Protein AF-A0A8T7GVC3-F1 (afdb_monomer_lite)

Sequence (74 aa):
MSRAETEGTLESEATRRGLQGIVEELRRHGIHADVERDPLRGGSDIYIDLNDLDKLDRLCSEKRLSPEAQRLLC

Radius of gyration: 15.22 Å; chains: 1; bounding box: 40×24×43 Å

pLDDT: mean 85.78, std 16.06, range [36.62, 97.31]

Structure (mmCIF, N/CA/C/O backbone):
data_AF-A0A8T7GVC3-F1
#
_entry.id   AF-A0A8T7GVC3-F1
#
loop_
_atom_site.group_PDB
_atom_site.id
_atom_site.type_symbol
_atom_site.label_atom_id
_atom_site.label_alt_id
_atom_site.label_comp_id
_atom_site.label_asym_id
_atom_site.label_entity_id
_atom_site.label_seq_id
_atom_site.pdbx_PDB_ins_code
_atom_site.Cartn_x
_atom_site.Cartn_y
_atom_site.Cartn_z
_atom_site.occupancy
_atom_site.B_iso_or_equiv
_atom_site.auth_seq_id
_atom_site.auth_comp_id
_atom_site.auth_asym_id
_atom_site.auth_atom_id
_atom_site.pdbx_PDB_model_num
ATOM 1 N N . MET A 1 1 ? 29.270 15.547 -29.091 1.00 36.62 1 MET A N 1
ATOM 2 C CA . MET A 1 1 ? 28.243 15.057 -30.031 1.00 36.62 1 MET A CA 1
ATOM 3 C C . MET A 1 1 ? 27.149 14.399 -29.217 1.00 36.62 1 MET A C 1
ATOM 5 O O . MET A 1 1 ? 27.463 13.602 -28.344 1.00 36.62 1 MET A O 1
ATOM 9 N N . SER A 1 2 ? 25.918 14.846 -29.446 1.00 53.41 2 SER A N 1
ATOM 10 C CA . SER A 1 2 ? 24.691 14.501 -28.734 1.00 53.41 2 SER A CA 1
ATOM 11 C C . SER A 1 2 ? 24.383 13.008 -28.739 1.00 53.41 2 SER A C 1
ATOM 13 O O . SER A 1 2 ? 24.574 12.347 -29.758 1.00 53.41 2 SER A O 1
ATOM 15 N N . ARG A 1 3 ? 23.781 12.521 -27.652 1.00 44.34 3 ARG A N 1
ATOM 16 C CA . ARG A 1 3 ? 22.814 11.427 -27.738 1.00 44.34 3 ARG A CA 1
ATOM 17 C C . ARG A 1 3 ? 21.791 11.559 -26.613 1.00 44.34 3 ARG A C 1
ATOM 19 O O . ARG A 1 3 ? 22.054 11.223 -25.465 1.00 44.34 3 ARG A O 1
ATOM 26 N N . ALA A 1 4 ? 20.666 12.166 -26.970 1.00 65.69 4 ALA A N 1
ATOM 27 C CA . ALA A 1 4 ? 19.440 12.174 -26.197 1.00 65.69 4 ALA A CA 1
ATOM 28 C C . ALA A 1 4 ? 18.632 10.944 -26.625 1.00 65.69 4 ALA A C 1
ATOM 30 O O . ALA A 1 4 ? 18.083 10.944 -27.717 1.00 65.69 4 ALA A O 1
ATOM 31 N N . GLU A 1 5 ? 18.631 9.903 -25.796 1.00 43.19 5 GLU A N 1
ATOM 32 C CA . GLU A 1 5 ? 17.751 8.724 -25.840 1.00 43.19 5 GLU A CA 1
ATOM 33 C C . GLU A 1 5 ? 17.705 8.281 -24.359 1.00 43.19 5 GLU A C 1
ATOM 35 O O . GLU A 1 5 ? 18.724 7.879 -23.811 1.00 43.19 5 GLU A O 1
ATOM 40 N N . THR A 1 6 ? 16.648 8.429 -23.561 1.00 44.72 6 THR A N 1
ATOM 41 C CA . THR A 1 6 ? 15.320 7.838 -23.735 1.00 44.72 6 THR A CA 1
ATOM 42 C C . THR A 1 6 ? 14.401 8.458 -22.671 1.00 44.72 6 THR A C 1
ATOM 44 O O . THR A 1 6 ? 14.702 8.362 -21.481 1.00 44.72 6 THR A O 1
ATOM 47 N N . GLU A 1 7 ? 13.277 9.061 -23.063 1.00 44.94 7 GLU A N 1
ATOM 48 C CA . GLU A 1 7 ? 12.130 9.293 -22.171 1.00 44.94 7 GLU A CA 1
ATOM 49 C C . GLU A 1 7 ? 11.468 7.940 -21.861 1.00 44.94 7 GLU A C 1
ATOM 51 O O . GLU A 1 7 ? 10.392 7.608 -22.341 1.00 44.94 7 GLU A O 1
ATOM 56 N N . GLY A 1 8 ? 12.159 7.098 -21.102 1.00 47.75 8 GLY A N 1
ATOM 57 C CA . GLY A 1 8 ? 11.508 6.106 -20.264 1.00 47.75 8 GLY A CA 1
ATOM 58 C C . GLY A 1 8 ? 11.577 6.688 -18.871 1.00 47.75 8 GLY A C 1
ATOM 59 O O . GLY A 1 8 ? 12.673 7.035 -18.440 1.00 47.75 8 GLY A O 1
ATOM 60 N N . THR A 1 9 ? 10.448 6.865 -18.190 1.00 55.09 9 THR A N 1
ATOM 61 C CA . THR A 1 9 ? 10.413 7.325 -16.800 1.00 55.09 9 THR A CA 1
ATOM 62 C C . THR A 1 9 ? 11.333 6.409 -15.991 1.00 55.09 9 THR A C 1
ATOM 64 O O . THR A 1 9 ? 10.976 5.273 -15.680 1.00 55.09 9 THR A O 1
ATOM 67 N N . LEU A 1 10 ? 12.574 6.843 -15.754 1.00 59.88 10 LEU A N 1
ATOM 68 C CA . LEU A 1 10 ? 13.531 6.114 -14.939 1.00 59.88 10 LEU A CA 1
ATOM 69 C C . LEU A 1 10 ? 13.030 6.290 -13.517 1.00 59.88 10 LEU A C 1
ATOM 71 O O . LEU A 1 10 ? 13.364 7.260 -12.840 1.00 59.88 10 LEU A O 1
ATOM 75 N N . GLU A 1 11 ? 12.136 5.396 -13.104 1.00 69.62 11 GLU A N 1
ATOM 76 C CA . GLU A 1 11 ? 11.755 5.292 -11.712 1.00 69.62 11 GLU A CA 1
ATOM 77 C C . GLU A 1 11 ? 13.039 5.157 -10.896 1.00 69.62 11 GLU A C 1
ATOM 79 O O . GLU A 1 11 ? 13.876 4.286 -11.154 1.00 69.62 11 GLU A O 1
ATOM 84 N N . SER A 1 12 ? 13.219 6.062 -9.939 1.00 77.31 12 SER A N 1
ATOM 85 C CA . SER A 1 12 ? 14.393 6.004 -9.088 1.00 77.31 12 SER A CA 1
ATOM 86 C C . SER A 1 12 ? 14.327 4.744 -8.226 1.00 77.31 12 SER A C 1
ATOM 88 O O . SER A 1 12 ? 13.265 4.376 -7.722 1.00 77.31 12 SER A O 1
ATOM 90 N N . GLU A 1 13 ? 15.469 4.104 -7.982 1.00 79.00 13 GLU A N 1
ATOM 91 C CA . GLU A 1 13 ? 15.529 2.980 -7.040 1.00 79.00 13 GLU A CA 1
ATOM 92 C C . GLU A 1 13 ? 15.015 3.374 -5.644 1.00 79.00 13 GLU A C 1
ATOM 94 O O . GLU A 1 13 ? 14.486 2.534 -4.919 1.00 79.00 13 GLU A O 1
ATOM 99 N N . ALA A 1 14 ? 15.132 4.656 -5.279 1.00 77.44 14 ALA A N 1
ATOM 100 C CA . ALA A 1 14 ? 14.589 5.199 -4.040 1.00 77.44 14 ALA A CA 1
ATOM 101 C C . ALA A 1 14 ? 13.053 5.138 -4.001 1.00 77.44 14 ALA A C 1
ATOM 103 O O . ALA A 1 14 ? 12.494 4.746 -2.981 1.00 77.44 14 ALA A O 1
ATOM 104 N N . THR A 1 15 ? 12.380 5.456 -5.112 1.00 85.06 15 THR A N 1
ATOM 105 C CA . THR A 1 15 ? 10.918 5.350 -5.245 1.00 85.06 15 THR A CA 1
ATOM 106 C C . THR A 1 15 ? 10.470 3.911 -5.027 1.00 85.06 15 THR A C 1
ATOM 108 O O . THR A 1 15 ? 9.651 3.649 -4.148 1.00 85.06 15 THR A O 1
ATOM 111 N N . ARG A 1 16 ? 11.087 2.964 -5.740 1.00 86.12 16 ARG A N 1
ATOM 112 C CA . ARG A 1 16 ? 10.742 1.545 -5.623 1.00 86.12 16 ARG A CA 1
ATOM 113 C C . ARG A 1 16 ? 10.965 1.002 -4.210 1.00 86.12 16 ARG A C 1
ATOM 115 O O . ARG A 1 16 ? 10.142 0.239 -3.712 1.00 86.12 16 ARG A O 1
ATOM 122 N N . ARG A 1 17 ? 12.059 1.401 -3.551 1.00 87.44 17 ARG A N 1
ATOM 123 C CA . ARG A 1 17 ? 12.336 1.025 -2.153 1.00 87.44 17 ARG A CA 1
ATOM 124 C C . ARG A 1 17 ? 11.311 1.607 -1.179 1.00 87.44 17 ARG A C 1
ATOM 126 O O . ARG A 1 17 ? 10.921 0.907 -0.251 1.00 87.44 17 ARG A O 1
ATOM 133 N N . GLY A 1 18 ? 10.863 2.845 -1.396 1.00 91.00 18 GLY A N 1
ATOM 134 C CA . GLY A 1 18 ? 9.790 3.456 -0.604 1.00 91.00 18 GLY A CA 1
ATOM 135 C C . GLY A 1 18 ? 8.490 2.654 -0.702 1.00 91.00 18 GLY A C 1
ATOM 136 O O . GLY A 1 18 ? 7.937 2.242 0.315 1.00 91.00 18 GLY A O 1
ATOM 137 N N . LEU A 1 19 ? 8.070 2.315 -1.927 1.00 92.88 19 LEU A N 1
ATOM 138 C CA . LEU A 1 19 ? 6.883 1.479 -2.159 1.00 92.88 19 LEU A CA 1
ATOM 139 C C . LEU A 1 19 ? 7.018 0.088 -1.521 1.00 92.88 19 LEU A C 1
ATOM 141 O O . LEU A 1 19 ? 6.069 -0.409 -0.918 1.00 92.88 19 LEU A O 1
ATOM 145 N N . GLN A 1 20 ? 8.205 -0.527 -1.593 1.00 94.31 20 GLN A N 1
ATOM 146 C CA . GLN A 1 20 ? 8.469 -1.807 -0.927 1.00 94.31 20 GLN A CA 1
ATOM 147 C C . GLN A 1 20 ? 8.316 -1.714 0.594 1.00 94.31 20 GLN A C 1
ATOM 149 O O . GLN A 1 20 ? 7.700 -2.597 1.185 1.00 94.31 20 GLN A O 1
ATOM 154 N N . GLY A 1 21 ? 8.808 -0.642 1.221 1.00 95.88 21 GLY A N 1
ATOM 155 C CA . GLY A 1 21 ? 8.642 -0.426 2.661 1.00 95.88 21 GLY A CA 1
ATOM 156 C C . GLY A 1 21 ? 7.172 -0.319 3.077 1.00 95.88 21 GLY A C 1
ATOM 157 O O . GLY A 1 21 ? 6.767 -0.902 4.085 1.00 95.88 21 GLY A O 1
ATOM 158 N N . ILE A 1 22 ? 6.354 0.354 2.263 1.00 95.94 22 ILE A N 1
ATOM 159 C CA . ILE A 1 22 ? 4.903 0.444 2.475 1.00 95.94 22 ILE A CA 1
ATOM 160 C C . ILE A 1 22 ? 4.253 -0.940 2.338 1.00 95.94 22 ILE A C 1
ATOM 162 O O . ILE A 1 22 ? 3.460 -1.335 3.189 1.00 95.94 22 ILE A O 1
ATOM 166 N N . VAL A 1 23 ? 4.619 -1.723 1.321 1.00 96.88 23 VAL A N 1
ATOM 167 C CA . VAL A 1 23 ? 4.097 -3.088 1.143 1.00 96.88 23 VAL A CA 1
ATOM 168 C C . VAL A 1 23 ? 4.473 -4.007 2.308 1.00 96.88 23 VAL A C 1
ATOM 170 O O . VAL A 1 23 ? 3.632 -4.765 2.793 1.00 96.88 23 VAL A O 1
ATOM 173 N N . GLU A 1 24 ? 5.704 -3.935 2.811 1.00 97.19 24 GLU A N 1
ATOM 174 C CA . GLU A 1 24 ? 6.122 -4.689 3.998 1.00 97.19 24 GLU A CA 1
ATOM 175 C C . GLU A 1 24 ? 5.323 -4.294 5.246 1.00 97.19 24 GLU A C 1
ATOM 177 O O . GLU A 1 24 ? 4.973 -5.143 6.070 1.00 97.19 24 GLU A O 1
ATOM 182 N N . GLU A 1 25 ? 4.999 -3.011 5.400 1.00 97.31 25 GLU A N 1
ATOM 183 C CA . GLU A 1 25 ? 4.104 -2.541 6.453 1.00 97.31 25 GLU A CA 1
ATOM 184 C C . GLU A 1 25 ? 2.687 -3.108 6.312 1.00 97.31 25 GLU A C 1
ATOM 186 O O . GLU A 1 25 ? 2.177 -3.694 7.270 1.00 97.31 25 GLU A O 1
ATOM 191 N N . LEU A 1 26 ? 2.080 -3.020 5.127 1.00 96.50 26 LEU A N 1
ATOM 192 C CA . LEU A 1 26 ? 0.754 -3.585 4.858 1.00 96.50 26 LEU A CA 1
ATOM 193 C C . LEU A 1 26 ? 0.706 -5.087 5.176 1.00 96.50 26 LEU A C 1
ATOM 195 O O . LEU A 1 26 ? -0.188 -5.554 5.890 1.00 96.50 26 LEU A O 1
ATOM 199 N N . ARG A 1 27 ? 1.731 -5.837 4.760 1.00 96.75 27 ARG A N 1
ATOM 200 C CA . ARG A 1 27 ? 1.866 -7.271 5.056 1.00 96.75 27 ARG A CA 1
ATOM 201 C C . ARG A 1 27 ? 1.955 -7.566 6.551 1.00 96.75 27 ARG A C 1
ATOM 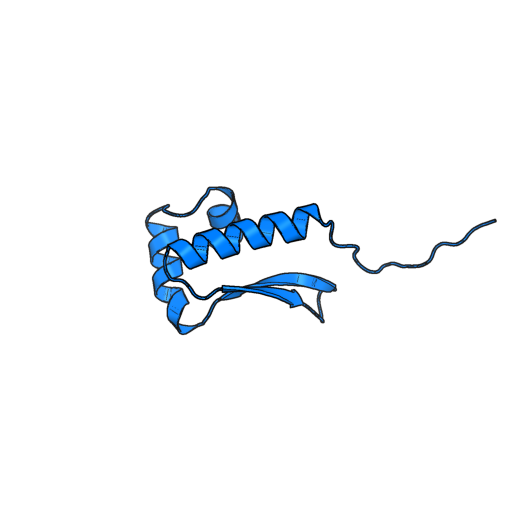203 O O . ARG A 1 27 ? 1.375 -8.552 7.004 1.00 96.75 27 ARG A O 1
ATOM 210 N N . ARG A 1 28 ? 2.600 -6.708 7.354 1.00 97.00 28 ARG A N 1
ATOM 211 C CA . ARG A 1 28 ? 2.617 -6.844 8.828 1.00 97.00 28 ARG A CA 1
ATOM 212 C C . ARG A 1 28 ? 1.239 -6.661 9.461 1.00 97.00 28 ARG A C 1
ATOM 214 O O . ARG A 1 28 ? 0.974 -7.241 10.511 1.00 97.00 28 ARG A O 1
ATOM 221 N N . HIS A 1 29 ? 0.347 -5.917 8.814 1.00 95.38 29 HIS A N 1
ATOM 222 C CA . HIS A 1 29 ? -1.062 -5.831 9.198 1.00 95.38 29 HIS A CA 1
ATOM 223 C C . HIS A 1 29 ? -1.926 -6.952 8.595 1.00 95.38 29 HIS A C 1
ATOM 225 O O . HIS A 1 29 ? -3.142 -6.998 8.813 1.00 95.38 29 HIS A O 1
ATOM 231 N N . GLY A 1 30 ? -1.310 -7.896 7.881 1.00 95.75 30 GLY A N 1
ATOM 232 C CA . GLY A 1 30 ? -1.980 -8.998 7.203 1.00 95.75 30 GLY A CA 1
ATOM 233 C C . GLY A 1 30 ? -2.842 -8.527 6.036 1.00 95.75 30 GLY A C 1
ATOM 234 O O . GLY A 1 30 ? -3.953 -9.031 5.904 1.00 95.75 30 GLY A O 1
ATOM 235 N N . ILE A 1 31 ? -2.377 -7.515 5.300 1.00 97.25 31 ILE A N 1
ATOM 236 C CA . ILE A 1 31 ? -2.902 -7.113 3.991 1.00 97.25 31 ILE A CA 1
ATOM 237 C C . ILE A 1 31 ? -1.987 -7.712 2.924 1.00 97.25 31 ILE A C 1
ATOM 239 O O . ILE A 1 31 ? -0.763 -7.560 2.993 1.00 97.25 31 ILE A O 1
ATOM 243 N N . HIS A 1 32 ? -2.570 -8.381 1.939 1.00 97.00 32 HIS A N 1
ATOM 244 C CA . HIS A 1 32 ? -1.853 -8.887 0.780 1.00 97.00 32 HIS A CA 1
ATOM 245 C C . HIS A 1 32 ? -1.642 -7.735 -0.198 1.00 97.00 32 HIS A C 1
ATOM 247 O O . HIS A 1 32 ? -2.589 -7.192 -0.764 1.00 97.00 32 HIS A O 1
ATOM 253 N N . ALA A 1 33 ? -0.383 -7.334 -0.347 1.00 95.69 33 ALA A N 1
ATOM 254 C CA . ALA A 1 33 ? 0.020 -6.278 -1.258 1.00 95.69 33 ALA A CA 1
ATOM 255 C C . ALA A 1 33 ? 1.350 -6.618 -1.928 1.00 95.69 33 ALA A C 1
ATOM 257 O O . ALA A 1 33 ? 2.186 -7.296 -1.321 1.00 95.69 33 ALA A O 1
ATOM 258 N N . ASP A 1 34 ? 1.560 -6.105 -3.135 1.00 95.12 34 ASP A N 1
ATOM 259 C CA . ASP A 1 34 ? 2.758 -6.284 -3.952 1.00 95.12 34 ASP A CA 1
ATOM 260 C C . ASP A 1 34 ? 3.136 -4.982 -4.662 1.00 95.12 34 ASP A C 1
ATOM 262 O O . ASP A 1 34 ? 2.294 -4.126 -4.921 1.00 95.12 34 ASP A O 1
ATOM 266 N N . VAL A 1 35 ? 4.427 -4.823 -4.961 1.00 92.62 35 VAL A N 1
ATOM 267 C CA . VAL A 1 35 ? 4.913 -3.733 -5.816 1.00 92.62 35 VAL A CA 1
ATOM 268 C C . VAL A 1 35 ? 5.132 -4.298 -7.208 1.00 92.62 35 VAL A C 1
ATOM 270 O O . VAL A 1 35 ? 6.034 -5.118 -7.403 1.00 92.62 35 VAL A O 1
ATOM 273 N N . GLU A 1 36 ? 4.361 -3.825 -8.179 1.00 90.19 36 GLU A N 1
ATOM 274 C CA . GLU A 1 36 ? 4.516 -4.222 -9.577 1.00 90.19 36 GLU A CA 1
ATOM 275 C C . GLU A 1 36 ? 4.739 -3.007 -10.468 1.00 90.19 36 GLU A C 1
ATOM 277 O O . GLU A 1 36 ? 4.339 -1.890 -10.150 1.00 90.19 36 GLU A O 1
ATOM 282 N N . ARG A 1 37 ? 5.408 -3.224 -11.603 1.00 85.56 37 ARG A N 1
ATOM 283 C CA . ARG A 1 37 ? 5.610 -2.173 -12.596 1.00 85.56 37 ARG A CA 1
ATOM 284 C C . ARG A 1 37 ? 4.341 -2.017 -13.420 1.00 85.56 37 ARG A C 1
ATOM 286 O O . ARG A 1 37 ? 3.991 -2.938 -14.152 1.00 85.56 37 ARG A O 1
ATOM 293 N N . ASP A 1 38 ? 3.722 -0.844 -13.365 1.00 81.88 38 ASP A N 1
ATOM 294 C CA . ASP A 1 38 ? 2.583 -0.509 -14.209 1.00 81.88 38 ASP A CA 1
ATOM 295 C C . ASP A 1 38 ? 3.064 -0.371 -15.673 1.00 81.88 38 ASP A C 1
ATOM 297 O O . ASP A 1 38 ? 3.866 0.522 -15.991 1.00 81.88 38 ASP A O 1
ATOM 301 N N . PRO A 1 39 ? 2.606 -1.244 -16.590 1.00 73.75 39 PRO A N 1
ATOM 302 C CA . PRO A 1 39 ? 3.031 -1.225 -17.987 1.00 73.75 39 PRO A CA 1
ATOM 303 C C . PRO A 1 39 ? 2.491 -0.019 -18.771 1.00 73.75 39 PRO A C 1
ATOM 305 O O . PRO A 1 39 ? 3.044 0.312 -19.818 1.00 73.75 39 PRO A O 1
ATOM 308 N N . LEU A 1 40 ? 1.436 0.644 -18.288 1.00 78.25 40 LEU A N 1
ATOM 309 C CA . LEU A 1 40 ? 0.824 1.822 -18.908 1.00 78.25 40 LEU A CA 1
ATOM 310 C C . LEU A 1 40 ? 1.476 3.121 -18.428 1.00 78.25 40 LEU A C 1
ATOM 312 O O . LEU A 1 40 ? 1.592 4.074 -19.197 1.00 78.25 40 LEU A O 1
ATOM 316 N N . ARG A 1 41 ? 1.898 3.168 -17.159 1.00 74.06 41 ARG A N 1
ATOM 317 C CA . ARG A 1 41 ? 2.502 4.363 -16.539 1.00 74.06 41 ARG A CA 1
ATOM 318 C C . ARG A 1 41 ? 4.029 4.341 -16.517 1.00 74.06 41 ARG A C 1
ATOM 320 O O . ARG A 1 41 ? 4.657 5.376 -16.298 1.00 74.0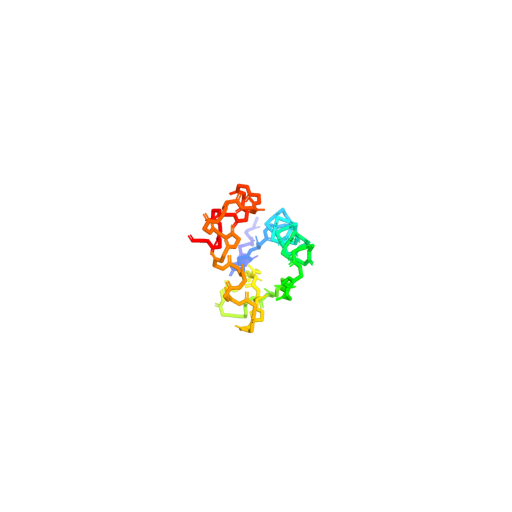6 41 ARG A O 1
ATOM 327 N N . GLY A 1 42 ? 4.639 3.180 -16.752 1.00 73.12 42 GLY A N 1
ATOM 328 C CA . GLY A 1 42 ? 6.089 3.005 -16.835 1.00 73.12 42 GLY A CA 1
ATOM 329 C C . GLY A 1 42 ? 6.827 3.011 -15.490 1.00 73.12 42 GLY A C 1
ATOM 330 O O . GLY A 1 42 ? 8.041 2.779 -15.494 1.00 73.12 42 GLY A O 1
ATOM 331 N N . GLY A 1 43 ? 6.123 3.216 -14.371 1.00 83.38 43 GLY A N 1
ATOM 332 C CA . GLY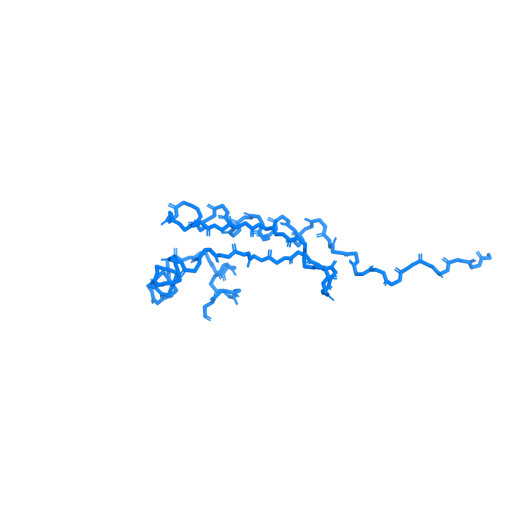 A 1 43 ? 6.646 3.203 -12.997 1.00 83.38 43 GLY A CA 1
ATOM 333 C C . GLY A 1 43 ? 5.999 2.118 -12.134 1.00 83.38 43 GLY A C 1
ATOM 334 O O . GLY A 1 43 ? 5.008 1.519 -12.539 1.00 83.38 43 GLY A O 1
ATOM 335 N N . SER A 1 44 ? 6.582 1.833 -10.971 1.00 88.19 44 SER A N 1
ATOM 336 C CA . SER A 1 44 ? 6.017 0.882 -10.013 1.00 88.19 44 SER A CA 1
ATOM 337 C C . SER A 1 44 ? 4.856 1.482 -9.226 1.00 88.19 44 SER A C 1
ATOM 339 O O . SER A 1 44 ? 4.865 2.668 -8.901 1.00 88.19 44 SER A O 1
ATOM 341 N N . ASP A 1 45 ? 3.880 0.640 -8.909 1.00 90.25 45 ASP A N 1
ATOM 342 C CA . ASP A 1 45 ? 2.723 0.971 -8.082 1.00 90.25 45 ASP A CA 1
ATOM 343 C C . ASP A 1 45 ? 2.450 -0.161 -7.080 1.00 90.25 45 ASP A C 1
ATOM 345 O O . ASP A 1 45 ? 3.017 -1.257 -7.185 1.00 90.25 45 ASP A O 1
ATOM 349 N N . ILE A 1 46 ? 1.612 0.119 -6.084 1.00 92.19 46 ILE A N 1
ATOM 350 C CA . ILE A 1 46 ? 1.211 -0.844 -5.059 1.00 92.19 46 ILE A CA 1
ATOM 351 C C . ILE A 1 46 ? -0.112 -1.481 -5.467 1.00 92.19 46 ILE A C 1
ATOM 353 O O . ILE A 1 46 ? -1.138 -0.814 -5.589 1.00 92.19 46 ILE A O 1
ATOM 357 N N . TYR A 1 47 ? -0.094 -2.797 -5.610 1.00 93.38 47 TYR A N 1
ATOM 358 C CA . TYR A 1 47 ? -1.270 -3.612 -5.861 1.00 93.38 47 TYR A CA 1
ATOM 359 C C . TYR A 1 47 ? -1.707 -4.239 -4.548 1.00 93.38 47 TYR A C 1
ATOM 361 O O . TYR A 1 47 ? -0.894 -4.832 -3.845 1.00 93.38 47 TYR A O 1
ATOM 369 N N . ILE A 1 48 ? -2.983 -4.084 -4.206 1.00 94.56 48 ILE A N 1
ATOM 370 C CA . ILE A 1 48 ? -3.577 -4.591 -2.967 1.00 94.56 48 ILE A CA 1
ATOM 371 C C . ILE A 1 48 ? -4.688 -5.564 -3.345 1.00 94.56 48 ILE A C 1
ATOM 373 O O . ILE A 1 48 ? -5.468 -5.287 -4.260 1.00 94.56 48 ILE A O 1
ATOM 377 N N . ASP A 1 49 ? -4.759 -6.701 -2.654 1.00 95.19 49 ASP A N 1
ATOM 378 C CA . ASP A 1 49 ? -5.845 -7.657 -2.844 1.00 95.19 49 ASP A CA 1
ATOM 379 C C . ASP A 1 49 ? -7.189 -7.001 -2.499 1.00 95.19 49 ASP A C 1
ATOM 381 O O . ASP A 1 49 ? -7.356 -6.377 -1.448 1.00 95.19 49 ASP A O 1
ATOM 385 N N . LEU A 1 50 ? -8.166 -7.153 -3.394 1.00 94.62 50 LEU A N 1
ATOM 386 C CA . LEU A 1 50 ? -9.488 -6.547 -3.244 1.00 94.62 50 LEU A CA 1
ATOM 387 C C . LEU A 1 50 ? -10.195 -6.989 -1.953 1.00 94.62 50 LEU A C 1
ATOM 389 O O . LEU A 1 50 ? -10.976 -6.220 -1.396 1.00 94.62 50 LEU A O 1
ATOM 393 N N . ASN A 1 51 ? -9.913 -8.197 -1.457 1.00 96.50 51 ASN A N 1
ATOM 394 C CA . ASN A 1 51 ? -10.492 -8.714 -0.216 1.00 96.50 51 ASN A CA 1
ATOM 395 C C . ASN A 1 51 ? -9.955 -8.002 1.037 1.00 96.50 51 ASN A C 1
ATOM 397 O O . ASN A 1 51 ? -10.574 -8.088 2.097 1.00 96.50 51 ASN A O 1
ATOM 401 N N . ASP A 1 52 ? -8.826 -7.299 0.928 1.00 96.94 52 ASP A N 1
ATOM 402 C CA . ASP A 1 52 ? -8.187 -6.601 2.042 1.00 96.94 52 ASP A CA 1
ATOM 403 C C . ASP A 1 52 ? -8.485 -5.089 2.067 1.00 96.94 52 ASP A C 1
ATOM 405 O O . ASP A 1 52 ? -8.052 -4.400 2.995 1.00 96.94 52 ASP A O 1
ATOM 409 N N . LEU A 1 53 ? -9.265 -4.561 1.113 1.00 94.75 53 LEU A N 1
ATOM 410 C CA . LEU A 1 53 ? -9.599 -3.129 1.044 1.00 94.75 53 LEU A CA 1
ATOM 411 C C . LEU A 1 53 ? -10.352 -2.633 2.287 1.00 94.75 53 LEU A C 1
ATOM 413 O O . LEU A 1 53 ? -9.970 -1.621 2.865 1.00 94.75 53 LEU A O 1
ATOM 417 N N . ASP A 1 54 ? -11.330 -3.392 2.793 1.00 96.50 54 ASP A N 1
ATOM 418 C CA . ASP A 1 54 ? -12.042 -3.038 4.036 1.00 96.50 54 ASP A CA 1
ATOM 419 C C . ASP A 1 54 ? -11.091 -2.935 5.241 1.00 96.50 54 ASP A C 1
ATOM 421 O O . ASP A 1 54 ? -11.307 -2.175 6.191 1.00 96.50 54 ASP A O 1
ATOM 425 N N . LYS A 1 55 ? -10.028 -3.745 5.237 1.00 96.38 55 LYS A N 1
ATOM 426 C CA . LYS A 1 55 ? -9.010 -3.738 6.285 1.00 96.38 55 LYS A CA 1
ATOM 427 C C . LYS A 1 55 ? -8.101 -2.524 6.140 1.00 96.38 55 LYS A C 1
ATOM 429 O O . LYS A 1 55 ? -7.789 -1.894 7.151 1.00 96.38 55 LYS A O 1
ATOM 434 N N . LEU A 1 56 ? -7.707 -2.196 4.910 1.00 96.38 56 LEU A N 1
ATOM 435 C CA . LEU A 1 56 ? -6.945 -0.993 4.594 1.00 96.38 56 LEU A CA 1
ATOM 436 C C . LEU A 1 56 ? -7.699 0.262 5.047 1.00 96.38 56 LEU A C 1
ATOM 438 O O . LEU A 1 56 ? -7.139 1.051 5.804 1.00 96.38 56 LEU A O 1
ATOM 442 N N . ASP A 1 57 ? -8.982 0.383 4.703 1.00 96.38 57 ASP A N 1
ATOM 443 C CA . ASP A 1 57 ? -9.832 1.519 5.080 1.00 96.38 57 ASP A CA 1
ATOM 444 C C . ASP A 1 57 ? -9.916 1.703 6.602 1.00 96.38 57 ASP A C 1
ATOM 446 O O . ASP A 1 57 ? -9.858 2.827 7.121 1.00 96.38 57 ASP A O 1
ATOM 450 N N . ARG A 1 58 ? -9.992 0.595 7.353 1.00 97.19 58 ARG A N 1
ATOM 451 C CA . ARG A 1 58 ? -9.938 0.627 8.824 1.00 97.19 58 ARG A CA 1
ATOM 452 C C . ARG A 1 58 ? -8.590 1.121 9.334 1.00 97.19 58 ARG A C 1
ATOM 454 O O . ARG A 1 58 ? -8.566 1.987 10.203 1.00 97.19 58 ARG A O 1
ATOM 461 N N . LEU A 1 59 ? -7.475 0.618 8.800 1.00 96.44 59 LEU A N 1
ATOM 462 C CA . LEU A 1 59 ? -6.138 1.074 9.202 1.00 96.44 59 LEU A CA 1
ATOM 463 C C . LEU A 1 59 ? -5.919 2.555 8.874 1.00 96.44 59 LEU A C 1
ATOM 465 O O . LEU A 1 59 ? -5.343 3.277 9.692 1.00 96.44 59 LEU A O 1
ATOM 469 N N . CYS A 1 60 ? -6.423 3.008 7.725 1.00 96.06 60 CYS A N 1
ATOM 470 C CA . CYS A 1 60 ? -6.434 4.406 7.322 1.00 96.06 60 CYS A CA 1
ATOM 471 C C . CYS A 1 60 ? -7.222 5.263 8.322 1.00 96.06 60 CYS A C 1
ATOM 473 O O . CYS A 1 60 ? -6.696 6.244 8.853 1.00 96.06 60 CYS A O 1
ATOM 475 N N . SER A 1 61 ? -8.447 4.858 8.653 1.00 96.69 61 SER A N 1
ATOM 476 C CA . SER A 1 61 ? -9.311 5.573 9.601 1.00 96.69 61 SER A CA 1
ATOM 477 C C . SER A 1 61 ? -8.721 5.623 11.016 1.00 96.69 61 SER A C 1
ATOM 479 O O . SER A 1 61 ? -8.776 6.656 11.684 1.00 96.69 61 SER A O 1
ATOM 481 N N . GLU A 1 62 ? -8.107 4.525 11.464 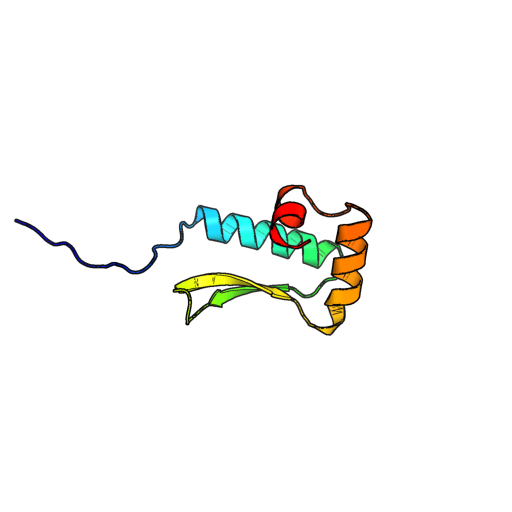1.00 96.50 62 GLU A N 1
ATOM 482 C CA . GLU A 1 62 ? -7.460 4.408 12.777 1.00 96.50 62 GLU A CA 1
ATOM 483 C C . GLU A 1 62 ? -6.068 5.067 12.828 1.00 96.50 62 GLU A C 1
ATOM 485 O O . GLU A 1 62 ? -5.460 5.112 13.899 1.00 96.50 62 GLU A O 1
ATOM 490 N N . LYS A 1 63 ? -5.555 5.584 11.699 1.00 94.31 63 LYS A N 1
ATOM 491 C CA . LYS A 1 63 ? -4.197 6.144 11.554 1.00 94.31 63 LYS A CA 1
ATOM 492 C C . LYS A 1 63 ? -3.104 5.192 12.045 1.00 94.31 63 LYS A C 1
ATOM 494 O O . LYS A 1 63 ? -2.196 5.582 12.781 1.00 94.31 63 LYS A O 1
ATOM 499 N N . ARG A 1 64 ? -3.230 3.916 11.677 1.00 96.19 64 ARG A N 1
ATOM 500 C CA . ARG A 1 64 ? -2.324 2.839 12.108 1.00 96.19 64 ARG A CA 1
ATOM 501 C C . ARG A 1 64 ? -1.211 2.527 11.119 1.00 96.19 64 ARG A C 1
ATOM 503 O O . ARG A 1 64 ? -0.394 1.664 11.420 1.00 96.19 64 ARG A O 1
ATOM 510 N N . LEU A 1 65 ? -1.192 3.211 9.981 1.00 95.38 65 LEU A N 1
ATOM 511 C CA . LEU A 1 65 ? -0.124 3.136 8.995 1.00 95.38 65 LEU A CA 1
ATOM 512 C C . LEU A 1 65 ? 0.920 4.225 9.260 1.00 95.38 65 LEU A C 1
ATOM 514 O O . LEU A 1 65 ? 0.641 5.251 9.889 1.00 95.38 65 LEU A O 1
ATOM 518 N N . SER A 1 66 ? 2.131 4.024 8.751 1.00 95.00 66 SER A N 1
ATOM 519 C CA . SER A 1 66 ? 3.176 5.037 8.752 1.00 95.00 66 SER A CA 1
ATOM 520 C C . SER A 1 66 ? 2.711 6.297 8.012 1.00 95.00 66 SER A C 1
ATOM 522 O O . SER A 1 66 ? 1.882 6.215 7.104 1.00 95.00 66 SER A O 1
ATOM 524 N N . PRO A 1 67 ? 3.257 7.485 8.335 1.00 95.56 67 PRO A N 1
ATOM 525 C CA . PRO A 1 67 ? 2.872 8.724 7.657 1.00 95.56 67 PRO A CA 1
ATOM 526 C C . PRO A 1 67 ? 3.026 8.668 6.132 1.00 95.56 67 PRO A C 1
ATOM 528 O O . PRO A 1 67 ? 2.268 9.313 5.410 1.00 95.56 67 PRO A O 1
ATOM 531 N N . GLU A 1 68 ? 4.003 7.904 5.639 1.00 92.31 68 GLU A N 1
ATOM 532 C CA . GLU A 1 68 ? 4.239 7.732 4.208 1.00 92.31 68 GLU A CA 1
ATOM 533 C C . GLU A 1 68 ? 3.153 6.870 3.556 1.00 92.31 68 GLU A C 1
ATOM 535 O O . GLU A 1 68 ? 2.535 7.311 2.587 1.00 92.31 68 GLU A O 1
ATOM 540 N N . ALA A 1 69 ? 2.864 5.699 4.133 1.00 92.94 69 ALA A N 1
ATOM 541 C CA . ALA A 1 69 ? 1.786 4.820 3.687 1.00 92.94 69 ALA A CA 1
ATOM 542 C C . ALA A 1 69 ? 0.422 5.522 3.761 1.00 92.94 69 ALA A C 1
ATOM 544 O O . ALA A 1 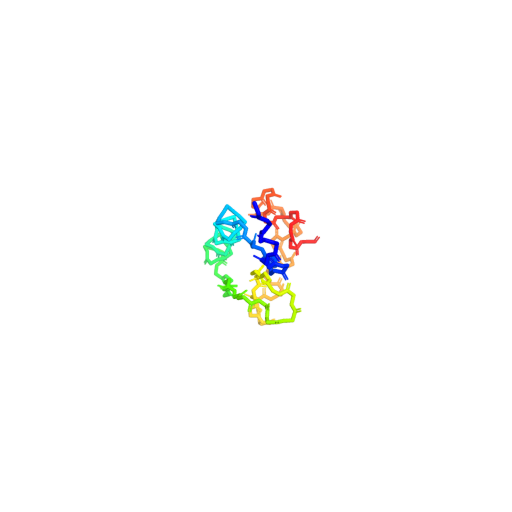69 ? -0.356 5.480 2.812 1.00 92.94 69 ALA A O 1
ATOM 545 N N . GLN A 1 70 ? 0.170 6.252 4.848 1.00 93.81 70 GLN A N 1
ATOM 546 C CA . GLN A 1 70 ? -1.058 7.012 5.061 1.00 93.81 70 GLN A CA 1
ATOM 547 C C . GLN A 1 70 ? -1.266 8.089 3.987 1.00 93.81 70 GLN A C 1
ATOM 549 O O . GLN A 1 70 ? -2.382 8.296 3.525 1.00 93.81 70 GLN A O 1
ATOM 554 N N . ARG A 1 71 ? -0.197 8.785 3.581 1.00 93.50 71 ARG A N 1
ATOM 555 C CA . ARG A 1 71 ? -0.262 9.813 2.532 1.00 93.50 71 ARG A CA 1
ATOM 556 C C . ARG A 1 71 ? -0.545 9.216 1.154 1.00 93.50 71 ARG A C 1
ATOM 558 O O . ARG A 1 71 ? -1.097 9.908 0.305 1.00 93.50 71 ARG A O 1
ATOM 565 N N . LEU A 1 72 ? -0.095 7.987 0.918 1.00 91.25 72 LEU A N 1
ATOM 566 C CA . LEU A 1 72 ? -0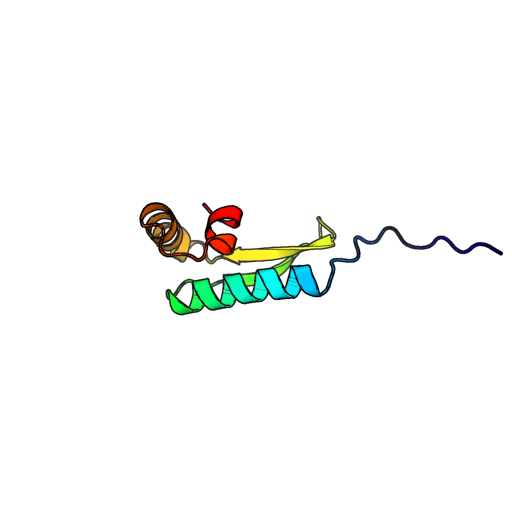.198 7.334 -0.381 1.00 91.25 72 LEU A CA 1
ATOM 567 C C . LEU A 1 72 ? -1.532 6.594 -0.567 1.00 91.25 72 LEU A C 1
ATOM 569 O O . LEU A 1 72 ? -2.018 6.537 -1.691 1.00 91.25 72 LEU A O 1
ATOM 573 N N . LEU A 1 73 ? -2.101 6.032 0.506 1.00 91.69 73 LEU A N 1
ATOM 574 C CA . LEU A 1 73 ? -3.159 5.019 0.411 1.00 91.69 73 LEU A CA 1
ATOM 575 C C . LEU A 1 73 ? -4.558 5.440 0.911 1.00 91.69 73 LEU A C 1
ATOM 577 O O . LEU A 1 73 ? -5.485 4.676 0.666 1.00 91.69 73 LEU A O 1
ATOM 581 N N . CYS A 1 74 ? -4.733 6.568 1.617 1.00 92.69 74 CYS A N 1
ATOM 582 C CA . CYS A 1 74 ? -5.942 6.829 2.436 1.00 92.69 74 CYS A CA 1
ATOM 583 C C . CYS A 1 74 ? -6.881 7.980 1.986 1.00 92.69 74 CYS A C 1
ATOM 585 O O . CYS A 1 74 ? -6.366 9.073 1.677 1.00 92.69 74 CYS A O 1
#

Foldseek 3Di:
DDDDDDPQPPADPVNQVLQVVLCVQCVVLVWDKDWDQDPVNNGIDIDTDPVCVVVLVVCLVVVVGDPSNNVRRD

Secondary structure (DSSP, 8-state):
------------HHHHHHHHHHHHHHHHTT--EEEEE-TTTSSEEEEE-GGGHHHHHHHHHTT-S-HHHHHHH-